Protein AF-0000000067511914 (afdb_homodimer)

pLDDT: mean 97.19, std 5.42, range [56.47, 99.0]

Organism: Thermus thermophilus (strain ATCC 27634 / DSM 579 / HB8) (NCBI:txid300852)

Sequence (180 aa):
METLRVSSKSRPNSVAGAIAALLRTKGEVEVQAIGPQAVNQAVKAIAIARGYIAPDNLDLVVKPAFVKLELENEERTALKFSIKAHPLETMETLRVSSKSRPNSVAGAIAALLRTKGEVEVQAIGPQAVNQAVKAIAIARGYIAPDNLDLVVKPAFVKLELENEERTALKFSIKAHPLET

Nearest PDB structures (foldseek):
  2ek0-assembly1_A  TM=9.855E-01  e=5.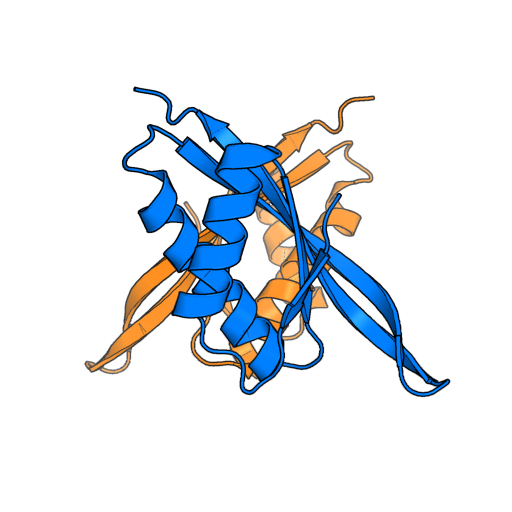898E-19  Thermus thermophilus
  2z7c-assembly1_A  TM=6.170E-01  e=4.354E-04  Pyrococcus horikoshii
  2bky-assembly1_A  TM=6.360E-01  e=6.037E-04  Saccharolobus solfataricus P2
  1y9x-assembly1_B  TM=6.287E-01  e=4.962E-04  Saccharolobus shibatae
  8xao-assembly1_B  TM=6.014E-01  e=6.879E-04  Sulfolobus acidocaldarius DSM 639

Secondary structure (DSSP, 8-state):
--EEEE-TT--HHHHHHHHHHHHHHHSEEEEEE-SHHHHHHHHHHHHHHHHHHGGGTEEEEEEEEEEEEEETTEEEEEEEEEEEEEE---/--EEEE-TT--HHHHHHHHHHHHHHHSEEEEEE-SHHHHHHHHHHHHHHHHHHGGGTEEEEEEEEEEEEEETTEEEEEEEEEEEEEE---

InterPro domains:
  IPR007347 Sporulation stage V, protein S [PF04232] (2-83)
  IPR007347 Sporulation stage V, protein S [PTHR35331] (2-85)
  IPR036882 Alba-like domain superfamily [G3DSA:3.30.110.20] (1-90)

Structure (mmCIF, N/CA/C/O backbone):
data_AF-0000000067511914-model_v1
#
loop_
_entity.id
_entity.type
_entity.pdbx_description
1 polymer 'Stage V sporulation protein S (SpoVS) related protein'
#
loop_
_atom_site.group_PDB
_atom_site.id
_atom_site.type_symbol
_atom_site.label_atom_id
_atom_site.label_alt_id
_atom_site.label_comp_id
_atom_site.label_asym_id
_atom_site.label_entity_id
_atom_site.label_seq_id
_atom_site.pdbx_PDB_ins_code
_atom_site.Cartn_x
_atom_site.Cartn_y
_atom_site.Cartn_z
_atom_site.occupancy
_atom_site.B_iso_or_equiv
_atom_site.auth_seq_id
_atom_site.auth_comp_id
_atom_site.auth_asym_id
_atom_site.auth_atom_id
_atom_site.pdbx_PDB_model_num
ATOM 1 N N . MET A 1 1 ? -8.406 17.078 -1.379 1 93.44 1 MET A N 1
ATOM 2 C CA . MET A 1 1 ? -7.602 16.094 -0.647 1 93.44 1 MET A CA 1
ATOM 3 C C . MET A 1 1 ? -6.137 16.516 -0.616 1 93.44 1 MET A C 1
ATOM 5 O O . MET A 1 1 ? -5.562 16.875 -1.648 1 93.44 1 MET A O 1
ATOM 9 N N . GLU A 1 2 ? -5.586 16.672 0.57 1 97.81 2 GLU A N 1
ATOM 10 C CA . GLU A 1 2 ? -4.18 17.031 0.716 1 97.81 2 GLU A CA 1
ATOM 11 C C . GLU A 1 2 ? -3.27 15.938 0.162 1 97.81 2 GLU A C 1
ATOM 13 O O . GLU A 1 2 ? -3.572 14.75 0.289 1 97.81 2 GLU A O 1
ATOM 18 N N . THR A 1 3 ? -2.193 16.391 -0.425 1 98.56 3 THR A N 1
ATOM 19 C CA . THR A 1 3 ? -1.255 15.445 -1.014 1 98.56 3 THR A CA 1
ATOM 20 C C . THR A 1 3 ? 0.124 15.578 -0.374 1 98.56 3 THR A C 1
ATOM 22 O O . THR A 1 3 ? 0.662 16.688 -0.275 1 98.56 3 THR A O 1
ATOM 25 N N . LEU A 1 4 ? 0.653 14.508 0.117 1 98.81 4 LEU A N 1
ATOM 26 C CA . LEU A 1 4 ? 2.02 14.43 0.622 1 98.81 4 LEU A CA 1
ATOM 27 C C . LEU A 1 4 ? 2.945 13.789 -0.406 1 98.81 4 LEU A C 1
ATOM 29 O O . LEU A 1 4 ? 2.615 12.75 -0.984 1 98.81 4 LEU A O 1
ATOM 33 N N . ARG A 1 5 ? 4.07 14.406 -0.624 1 98.25 5 ARG A N 1
ATOM 34 C CA . ARG A 1 5 ? 5.078 13.82 -1.504 1 98.25 5 ARG A CA 1
ATOM 35 C C . ARG A 1 5 ? 6.223 13.211 -0.7 1 98.25 5 ARG A C 1
ATOM 37 O O . ARG A 1 5 ? 6.77 13.859 0.197 1 98.25 5 ARG A O 1
ATOM 44 N N . VAL A 1 6 ? 6.523 12.039 -0.988 1 98.81 6 VAL A N 1
ATOM 45 C CA . VAL A 1 6 ? 7.527 11.281 -0.251 1 98.81 6 VAL A CA 1
ATOM 46 C C . VAL A 1 6 ? 8.734 11.008 -1.15 1 98.81 6 VAL A C 1
ATOM 48 O O . VAL A 1 6 ? 8.578 10.578 -2.295 1 98.81 6 VAL A O 1
ATOM 51 N N . SER A 1 7 ? 9.914 11.273 -0.65 1 98.31 7 SER A N 1
ATOM 52 C CA . SER A 1 7 ? 11.148 11.016 -1.387 1 98.31 7 SER A CA 1
ATOM 53 C C . SER A 1 7 ? 11.914 9.836 -0.795 1 98.31 7 SER A C 1
ATOM 55 O O . SER A 1 7 ? 11.508 9.281 0.229 1 98.31 7 SER A O 1
ATOM 57 N N . SER A 1 8 ? 13.031 9.508 -1.431 1 98.38 8 SER A N 1
ATOM 58 C CA . SER A 1 8 ? 13.891 8.422 -0.975 1 98.38 8 SER A CA 1
ATOM 59 C C . SER A 1 8 ? 14.531 8.75 0.367 1 98.38 8 SER A C 1
ATOM 61 O O . SER A 1 8 ? 14.953 7.855 1.1 1 98.38 8 SER A O 1
ATOM 63 N N . LYS A 1 9 ? 14.508 10.016 0.676 1 98.38 9 LYS A N 1
ATOM 64 C CA . LYS A 1 9 ? 15.18 10.469 1.891 1 98.38 9 LYS A CA 1
ATOM 65 C C . LYS A 1 9 ? 14.172 10.773 2.994 1 98.38 9 LYS A C 1
ATOM 67 O O . LYS A 1 9 ? 14.555 11.125 4.113 1 98.38 9 LYS A O 1
ATOM 72 N N . SER A 1 10 ? 12.898 10.711 2.686 1 98.81 10 SER A N 1
ATOM 73 C CA . SER A 1 10 ? 11.875 11.008 3.676 1 98.81 10 SER A CA 1
ATOM 74 C C . SER A 1 10 ? 11.938 10.039 4.855 1 98.81 10 SER A C 1
ATOM 76 O O . SER A 1 10 ? 12.172 8.844 4.668 1 98.81 10 SER A O 1
ATOM 78 N N . ARG A 1 11 ? 11.75 10.531 6.078 1 98.75 11 ARG A N 1
ATOM 79 C CA . ARG A 1 11 ? 11.688 9.695 7.273 1 98.75 11 ARG A CA 1
ATOM 80 C C . ARG A 1 11 ? 10.289 9.117 7.469 1 98.75 11 ARG A C 1
ATOM 82 O O . ARG A 1 11 ? 9.336 9.859 7.711 1 98.75 11 ARG A O 1
ATOM 89 N N . PRO A 1 12 ? 10.148 7.844 7.453 1 98.88 12 PRO A N 1
ATOM 90 C CA . PRO A 1 12 ? 8.82 7.23 7.535 1 98.88 12 PRO A CA 1
ATOM 91 C C . PRO A 1 12 ? 8.023 7.707 8.75 1 98.88 12 PRO A C 1
ATOM 93 O O . PRO A 1 12 ? 6.832 8 8.633 1 98.88 12 PRO A O 1
ATOM 96 N N . ASN A 1 13 ? 8.68 7.863 9.867 1 98.88 13 ASN A N 1
ATOM 97 C CA . ASN A 1 13 ? 7.969 8.273 11.078 1 98.88 13 ASN A CA 1
ATOM 98 C C . ASN A 1 13 ? 7.402 9.68 10.945 1 98.88 13 ASN A C 1
ATOM 100 O O . ASN A 1 13 ? 6.293 9.953 11.414 1 98.88 13 ASN A O 1
ATOM 104 N N . SER A 1 14 ? 8.156 10.531 10.352 1 98.88 14 SER A N 1
ATOM 105 C CA . SER A 1 14 ? 7.684 11.898 10.141 1 98.88 14 SER A CA 1
ATOM 106 C C . SER A 1 14 ? 6.504 11.938 9.18 1 98.88 14 SER A C 1
ATOM 108 O O . SER A 1 14 ? 5.496 12.594 9.445 1 98.88 14 SER A O 1
ATOM 110 N N . VAL A 1 15 ? 6.617 11.273 8.086 1 98.94 15 VAL A N 1
ATOM 111 C CA . VAL A 1 15 ? 5.535 11.195 7.109 1 98.94 15 VAL A CA 1
ATOM 112 C C . VAL A 1 15 ? 4.297 10.586 7.754 1 98.94 15 VAL A C 1
ATOM 114 O O . VAL A 1 15 ? 3.178 11.055 7.535 1 98.94 15 VAL A O 1
ATOM 117 N N . ALA A 1 16 ? 4.539 9.562 8.617 1 98.94 16 ALA A N 1
ATOM 118 C CA . ALA A 1 16 ? 3.445 8.898 9.328 1 98.94 16 ALA A CA 1
ATOM 119 C C . ALA A 1 16 ? 2.703 9.883 10.227 1 98.94 16 ALA A C 1
ATOM 121 O O . ALA A 1 16 ? 1.474 9.852 10.312 1 98.94 16 ALA A O 1
ATOM 122 N N . GLY A 1 17 ? 3.479 10.68 10.883 1 98.88 17 GLY A N 1
ATOM 123 C CA . GLY A 1 17 ? 2.867 11.711 11.703 1 98.88 17 GLY A CA 1
ATOM 124 C C . GLY A 1 17 ? 1.979 12.656 10.906 1 98.88 17 GLY A C 1
ATOM 125 O O . GLY A 1 17 ? 0.875 12.984 11.344 1 98.88 17 GLY A O 1
ATOM 126 N N . ALA A 1 18 ? 2.471 13.047 9.75 1 98.88 18 ALA A N 1
ATOM 127 C CA . ALA A 1 18 ? 1.709 13.93 8.875 1 98.88 18 ALA A CA 1
ATOM 128 C C . ALA A 1 18 ? 0.446 13.25 8.359 1 98.88 18 ALA A C 1
ATOM 130 O O . ALA A 1 18 ? -0.628 13.852 8.336 1 98.88 18 ALA A O 1
ATOM 131 N N . ILE A 1 19 ? 0.516 11.992 7.984 1 98.94 19 ILE A N 1
ATOM 132 C CA . ILE A 1 19 ? -0.632 11.219 7.527 1 98.94 19 ILE A CA 1
ATOM 133 C C . ILE A 1 19 ? -1.679 11.141 8.641 1 98.94 19 ILE A C 1
ATOM 135 O O . ILE A 1 19 ? -2.857 11.43 8.406 1 98.94 19 ILE A O 1
ATOM 139 N N . ALA A 1 20 ? -1.151 10.812 9.836 1 98.88 20 ALA A N 1
ATOM 140 C CA . ALA A 1 20 ? -2.053 10.664 10.977 1 98.88 20 ALA A CA 1
ATOM 141 C C . ALA A 1 20 ? -2.789 11.969 11.266 1 98.88 20 ALA A C 1
ATOM 143 O O . ALA A 1 20 ? -3.996 11.961 11.516 1 98.88 20 ALA A O 1
ATOM 144 N N . ALA A 1 21 ? -2.037 13.039 11.266 1 98.81 21 ALA A N 1
ATOM 145 C CA . ALA A 1 21 ? -2.633 14.344 11.531 1 98.81 21 ALA A CA 1
ATOM 146 C C . ALA A 1 21 ? -3.725 14.664 10.508 1 98.81 21 ALA A C 1
ATOM 148 O O . ALA A 1 21 ? -4.816 15.109 10.883 1 98.81 21 ALA A O 1
ATOM 149 N N . LEU A 1 22 ? -3.555 14.375 9.242 1 98.88 22 LEU A N 1
ATOM 150 C CA . LEU A 1 22 ? -4.5 14.664 8.172 1 98.88 22 LEU A CA 1
ATOM 151 C C . LEU A 1 22 ? -5.707 13.734 8.242 1 98.88 22 LEU A C 1
ATOM 153 O O . LEU A 1 22 ? -6.832 14.156 7.957 1 98.88 22 LEU A O 1
ATOM 157 N N . LEU A 1 23 ? -5.461 12.477 8.648 1 98.75 23 LEU A N 1
ATOM 158 C CA . LEU A 1 23 ? -6.574 11.555 8.789 1 98.75 23 LEU A CA 1
ATOM 159 C C . LEU A 1 23 ? -7.488 11.977 9.938 1 98.75 23 LEU A C 1
ATOM 161 O O . LEU A 1 23 ? -8.711 11.852 9.844 1 98.75 23 LEU A O 1
ATOM 165 N N . ARG A 1 24 ? -6.82 12.469 10.984 1 98.06 24 ARG A N 1
ATOM 166 C CA . ARG A 1 24 ? -7.602 12.906 12.133 1 98.06 24 ARG A CA 1
ATOM 167 C C . ARG A 1 24 ? -8.414 14.156 11.805 1 98.06 24 ARG A C 1
ATOM 169 O O . ARG A 1 24 ? -9.547 14.305 12.273 1 98.06 24 ARG A O 1
ATOM 176 N N . THR A 1 25 ? -7.898 15.016 10.992 1 98.12 25 THR A N 1
ATOM 177 C CA . THR A 1 25 ? -8.531 16.312 10.781 1 98.12 25 THR A CA 1
ATOM 178 C C . THR A 1 25 ? -9.406 16.297 9.531 1 98.12 25 THR A C 1
ATOM 180 O O . THR A 1 25 ? -10.477 16.906 9.5 1 98.12 25 THR A O 1
ATOM 183 N N . LYS A 1 26 ? -9.008 15.539 8.477 1 98.31 26 LYS A N 1
ATOM 184 C CA . LYS A 1 26 ? -9.695 15.602 7.184 1 98.31 26 LYS A CA 1
ATOM 185 C C . LYS A 1 26 ? -10.297 14.25 6.816 1 98.31 26 LYS A C 1
ATOM 187 O O . LYS A 1 26 ? -11.094 14.156 5.879 1 98.31 26 LYS A O 1
ATOM 192 N N . GLY A 1 27 ? -9.883 13.18 7.461 1 98.56 27 GLY A N 1
ATOM 193 C CA . GLY A 1 27 ? -10.422 11.844 7.219 1 98.56 27 GLY A CA 1
ATOM 194 C C . GLY A 1 27 ? -9.781 11.156 6.023 1 98.56 27 GLY A C 1
ATOM 195 O O . GLY A 1 27 ? -10.031 9.977 5.773 1 98.56 27 GLY A O 1
ATOM 196 N N . GLU A 1 28 ? -8.969 11.922 5.254 1 98.88 28 GLU A N 1
ATOM 197 C CA . GLU A 1 28 ? -8.352 11.344 4.062 1 98.88 28 GLU A CA 1
ATOM 198 C C . GLU A 1 28 ? -7.09 12.102 3.674 1 98.88 28 GLU A C 1
ATOM 200 O O . GLU A 1 28 ? -6.898 13.25 4.074 1 98.88 28 GLU A O 1
ATOM 205 N N . VAL A 1 29 ? -6.23 11.477 2.9 1 98.94 29 VAL A N 1
ATOM 206 C CA . VAL A 1 29 ? -5 12.078 2.402 1 98.94 29 VAL A CA 1
ATOM 207 C C . VAL A 1 29 ? -4.469 11.266 1.22 1 98.94 29 VAL A C 1
ATOM 209 O O . VAL A 1 29 ? -4.73 10.07 1.114 1 98.94 29 VAL A O 1
ATOM 212 N N . GLU A 1 30 ? -3.818 11.914 0.323 1 98.94 30 GLU A N 1
ATOM 213 C CA . GLU A 1 30 ? -3.092 11.234 -0.748 1 98.94 30 GLU A CA 1
ATOM 214 C C . GLU A 1 30 ? -1.583 11.328 -0.536 1 98.94 30 GLU A C 1
ATOM 216 O O . GLU A 1 30 ? -1.067 12.391 -0.176 1 98.94 30 GLU A O 1
ATOM 221 N N . VAL A 1 31 ? -0.895 10.227 -0.707 1 98.94 31 VAL A N 1
ATOM 222 C CA . VAL A 1 31 ? 0.563 10.18 -0.67 1 98.94 31 VAL A CA 1
ATOM 223 C C . VAL A 1 31 ? 1.104 9.828 -2.057 1 98.94 31 VAL A C 1
ATOM 225 O O . VAL A 1 31 ? 0.585 8.93 -2.725 1 98.94 31 VAL A O 1
ATOM 228 N N . GLN A 1 32 ? 2.119 10.562 -2.541 1 98.88 32 GLN A N 1
ATOM 229 C CA . GLN A 1 32 ? 2.736 10.297 -3.838 1 98.88 32 GLN A CA 1
ATOM 230 C C . GLN A 1 32 ? 4.227 10 -3.688 1 98.88 32 GLN A C 1
ATOM 232 O O . GLN A 1 32 ? 4.906 10.617 -2.867 1 98.88 32 GLN A O 1
ATOM 237 N N . ALA A 1 33 ? 4.723 9.078 -4.457 1 98.75 33 ALA A N 1
ATOM 238 C CA . ALA A 1 33 ? 6.125 8.672 -4.391 1 98.75 33 ALA A CA 1
ATOM 239 C C . ALA A 1 33 ? 6.633 8.234 -5.762 1 98.75 33 ALA A C 1
ATOM 241 O O . ALA A 1 33 ? 5.906 7.602 -6.527 1 98.75 33 ALA A O 1
ATOM 242 N N . ILE A 1 34 ? 7.871 8.539 -6.074 1 98.12 34 ILE A N 1
ATOM 243 C CA . ILE A 1 34 ? 8.5 8.156 -7.332 1 98.12 34 ILE A CA 1
ATOM 244 C C . ILE A 1 34 ? 9.742 7.305 -7.051 1 98.12 34 ILE A C 1
ATOM 246 O O . ILE A 1 34 ? 10.664 7.758 -6.375 1 98.12 34 ILE A O 1
ATOM 250 N N . GLY A 1 35 ? 9.727 6.133 -7.629 1 97.94 35 GLY A N 1
ATOM 251 C CA . GLY A 1 35 ? 10.867 5.246 -7.492 1 97.94 35 GLY A CA 1
ATOM 252 C C . GLY A 1 35 ? 10.758 4.312 -6.301 1 97.94 35 GLY A C 1
ATOM 253 O O . GLY A 1 35 ? 10.016 4.59 -5.355 1 97.94 35 GLY A O 1
ATOM 254 N N . PRO A 1 36 ? 11.547 3.25 -6.34 1 98.62 36 PRO A N 1
ATOM 255 C CA . PRO A 1 36 ? 11.398 2.162 -5.371 1 98.62 36 PRO A CA 1
ATOM 256 C C . PRO A 1 36 ? 11.641 2.615 -3.934 1 98.62 36 PRO A C 1
ATOM 258 O O . PRO A 1 36 ? 10.883 2.254 -3.031 1 98.62 36 PRO A O 1
ATOM 261 N N . GLN A 1 37 ? 12.727 3.426 -3.697 1 98.69 37 GLN A N 1
ATOM 262 C CA . GLN A 1 37 ? 13.055 3.834 -2.334 1 98.69 37 GLN A CA 1
ATOM 263 C C . GLN A 1 37 ? 11.961 4.73 -1.753 1 98.69 37 GLN A C 1
ATOM 265 O O . GLN A 1 37 ? 11.562 4.559 -0.601 1 98.69 37 GLN A O 1
ATOM 270 N N . ALA A 1 38 ? 11.461 5.605 -2.535 1 98.81 38 ALA A N 1
ATOM 271 C CA . ALA A 1 38 ? 10.398 6.508 -2.088 1 98.81 38 ALA A CA 1
ATOM 272 C C . ALA A 1 38 ? 9.109 5.746 -1.815 1 98.81 38 ALA A C 1
ATOM 274 O O . ALA A 1 38 ? 8.422 6.004 -0.821 1 98.81 38 ALA A O 1
ATOM 275 N N . VAL A 1 39 ? 8.789 4.832 -2.652 1 98.94 39 VAL A N 1
ATOM 276 C CA . VAL A 1 39 ? 7.594 4.012 -2.48 1 98.94 39 VAL A CA 1
ATOM 277 C C . VAL A 1 39 ? 7.711 3.195 -1.194 1 98.94 39 VAL A C 1
ATOM 279 O O . VAL A 1 39 ? 6.754 3.098 -0.425 1 98.94 39 VAL A O 1
ATOM 282 N N . ASN A 1 40 ? 8.898 2.67 -0.914 1 98.94 40 ASN A N 1
ATOM 283 C CA . ASN A 1 40 ? 9.148 1.934 0.321 1 98.94 40 ASN A CA 1
ATOM 284 C C . ASN A 1 40 ? 8.953 2.818 1.549 1 98.94 40 ASN A C 1
ATOM 286 O O . ASN A 1 40 ? 8.273 2.424 2.502 1 98.94 40 ASN A O 1
ATOM 290 N N . GLN A 1 41 ? 9.477 4.031 1.5 1 98.94 41 GLN A N 1
ATOM 291 C CA . GLN A 1 41 ? 9.32 4.961 2.615 1 98.94 41 GLN A CA 1
ATOM 292 C C . GLN A 1 41 ? 7.855 5.324 2.832 1 98.94 41 GLN A C 1
ATOM 294 O O . GLN A 1 41 ? 7.398 5.434 3.971 1 98.94 41 GLN A O 1
ATOM 299 N N . ALA A 1 42 ? 7.094 5.469 1.722 1 98.94 42 ALA A N 1
ATOM 300 C CA . ALA A 1 42 ? 5.672 5.793 1.796 1 98.94 42 ALA A CA 1
ATOM 301 C C . ALA A 1 42 ? 4.883 4.66 2.445 1 98.94 42 ALA A C 1
ATOM 303 O O . ALA A 1 42 ? 4.074 4.898 3.348 1 98.94 42 ALA A O 1
ATOM 304 N N . VAL A 1 43 ? 5.16 3.443 2.02 1 99 43 VAL A N 1
ATOM 305 C CA . VAL A 1 43 ? 4.434 2.287 2.537 1 99 43 VAL A CA 1
ATOM 306 C C . VAL A 1 43 ? 4.734 2.109 4.023 1 99 43 VAL A C 1
ATOM 308 O O . VAL A 1 43 ? 3.826 1.873 4.824 1 99 43 VAL A O 1
ATOM 311 N N . LYS A 1 44 ? 6.035 2.232 4.387 1 98.94 44 LYS A N 1
ATOM 312 C CA . LYS A 1 44 ? 6.383 2.162 5.805 1 98.94 44 LYS A CA 1
ATOM 313 C C . LYS A 1 44 ? 5.641 3.227 6.605 1 98.94 44 LYS A C 1
ATOM 315 O O . LYS A 1 44 ? 5.121 2.945 7.688 1 98.94 44 LYS A O 1
ATOM 320 N N . ALA A 1 45 ? 5.625 4.43 6.109 1 98.94 45 ALA A N 1
ATOM 321 C CA . ALA A 1 45 ? 4.949 5.531 6.793 1 98.94 45 ALA A CA 1
ATOM 322 C C . ALA A 1 45 ? 3.471 5.223 7 1 98.94 45 ALA A C 1
ATOM 324 O O . ALA A 1 45 ? 2.92 5.48 8.07 1 98.94 45 ALA A O 1
ATOM 325 N N . ILE A 1 46 ? 2.826 4.695 5.988 1 99 46 ILE A N 1
ATOM 326 C CA . ILE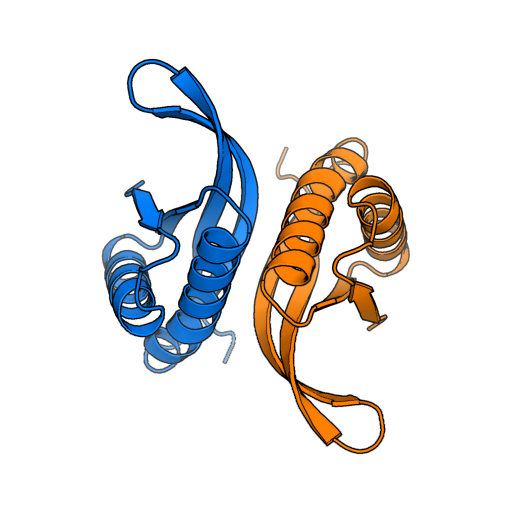 A 1 46 ? 1.406 4.363 6.062 1 99 46 ILE A CA 1
ATOM 327 C C . ILE A 1 46 ? 1.183 3.289 7.121 1 99 46 ILE A C 1
ATOM 329 O O . ILE A 1 46 ? 0.255 3.389 7.93 1 99 46 ILE A O 1
ATOM 333 N N . ALA A 1 47 ? 2.027 2.281 7.121 1 98.94 47 ALA A N 1
ATOM 334 C CA . ALA A 1 47 ? 1.938 1.222 8.125 1 98.94 47 ALA A CA 1
ATOM 335 C C . ALA A 1 47 ? 2.104 1.782 9.531 1 98.94 47 ALA A C 1
ATOM 337 O O . ALA A 1 47 ? 1.366 1.409 10.445 1 98.94 47 ALA A O 1
ATOM 338 N N . ILE A 1 48 ? 3.057 2.639 9.656 1 98.94 48 ILE A N 1
ATOM 339 C CA . ILE A 1 48 ? 3.324 3.252 10.953 1 98.94 48 ILE A CA 1
ATOM 340 C C . ILE A 1 48 ? 2.146 4.133 11.359 1 98.94 48 ILE A C 1
ATOM 342 O O . ILE A 1 48 ? 1.75 4.148 12.531 1 98.94 48 ILE A O 1
ATOM 346 N N . ALA A 1 49 ? 1.565 4.867 10.492 1 98.94 49 ALA A N 1
ATOM 347 C CA . ALA A 1 49 ? 0.454 5.777 10.758 1 98.94 49 ALA A CA 1
ATOM 348 C C . ALA A 1 49 ? -0.731 5.031 11.367 1 98.94 49 ALA A C 1
ATOM 350 O O . ALA A 1 49 ? -1.477 5.59 12.172 1 98.94 49 ALA A O 1
ATOM 351 N N . ARG A 1 50 ? -0.936 3.799 10.953 1 98.88 50 ARG A N 1
ATOM 352 C CA . ARG A 1 50 ? -2.01 2.996 11.531 1 98.88 50 ARG A CA 1
ATOM 353 C C . ARG A 1 50 ? -1.888 2.924 13.047 1 98.88 50 ARG A C 1
ATOM 355 O O . ARG A 1 50 ? -2.887 3.027 13.758 1 98.88 50 ARG A O 1
ATOM 362 N N . GLY A 1 51 ? -0.641 2.727 13.484 1 98.62 51 GLY A N 1
ATOM 363 C CA . GLY A 1 51 ? -0.406 2.711 14.914 1 98.62 51 GLY A CA 1
ATOM 364 C C . GLY A 1 51 ? -0.688 4.043 15.586 1 98.62 51 GLY A C 1
ATOM 365 O O . GLY A 1 51 ? -1.139 4.09 16.734 1 98.62 51 GLY A O 1
ATOM 366 N N . TYR A 1 52 ? -0.441 5.102 14.875 1 98.75 52 TYR A N 1
ATOM 367 C CA . TYR A 1 52 ? -0.608 6.441 15.43 1 98.75 52 TYR A CA 1
ATOM 368 C C . TYR A 1 52 ? -2.084 6.77 15.625 1 98.75 52 TYR A C 1
ATOM 370 O O . TYR A 1 52 ? -2.443 7.523 16.531 1 98.75 52 TYR A O 1
ATOM 378 N N . ILE A 1 53 ? -2.961 6.195 14.828 1 98.56 53 ILE A N 1
ATOM 379 C CA . ILE A 1 53 ? -4.355 6.621 14.883 1 98.56 53 ILE A CA 1
ATOM 380 C C . ILE A 1 53 ? -5.176 5.582 15.648 1 98.56 53 ILE A C 1
ATOM 382 O O . ILE A 1 53 ? -6.324 5.844 16.016 1 98.56 53 ILE A O 1
ATOM 386 N N . ALA A 1 54 ? -4.605 4.457 15.828 1 98.31 54 ALA A N 1
ATOM 387 C CA . ALA A 1 54 ? -5.285 3.367 16.516 1 98.31 54 ALA A CA 1
ATOM 388 C C . ALA A 1 54 ? -5.789 3.814 17.891 1 98.31 54 ALA A C 1
ATOM 390 O O . ALA A 1 54 ? -6.895 3.461 18.297 1 98.31 54 ALA A O 1
ATOM 391 N N . PRO A 1 55 ? -4.957 4.594 18.672 1 97.38 55 PRO A N 1
ATOM 392 C CA . PRO A 1 55 ? -5.449 5.047 19.969 1 97.38 55 PRO A CA 1
ATOM 393 C C . PRO A 1 55 ? -6.742 5.855 19.875 1 97.38 55 PRO A C 1
ATOM 395 O O . PRO A 1 55 ? -7.48 5.977 20.844 1 97.38 55 PRO A O 1
ATOM 398 N N . ASP A 1 56 ? -7.098 6.418 18.719 1 97.19 56 ASP A N 1
ATOM 399 C CA . ASP A 1 56 ? -8.312 7.184 18.469 1 97.19 56 ASP A CA 1
ATOM 400 C C . ASP A 1 56 ? -9.438 6.285 17.938 1 97.19 56 ASP A C 1
ATOM 402 O O . ASP A 1 56 ? -10.414 6.773 17.375 1 97.19 56 ASP A O 1
ATOM 406 N N . ASN A 1 57 ? -9.234 4.984 17.969 1 97.81 57 ASN A N 1
ATOM 407 C CA . ASN A 1 57 ? -10.172 3.988 17.469 1 97.81 57 ASN A CA 1
ATOM 408 C C . ASN A 1 57 ? -10.375 4.113 15.961 1 97.81 57 ASN A C 1
ATOM 410 O O . ASN A 1 57 ? -11.5 4.008 15.469 1 97.81 57 ASN A O 1
ATOM 414 N N . LEU A 1 58 ? -9.258 4.434 15.273 1 98.44 58 LEU A N 1
ATOM 415 C CA . LEU A 1 58 ? -9.281 4.555 13.82 1 98.44 58 LEU A CA 1
ATOM 416 C C . LEU A 1 58 ? -8.305 3.58 13.18 1 98.44 58 LEU A C 1
ATOM 418 O O . LEU A 1 58 ? -7.297 3.211 13.789 1 98.44 58 LEU A O 1
ATOM 422 N N . ASP A 1 59 ? -8.625 3.182 12.055 1 98.69 59 ASP A N 1
ATOM 423 C CA . ASP A 1 59 ? -7.719 2.527 11.109 1 98.69 59 ASP A CA 1
ATOM 424 C C . ASP A 1 59 ? -7.812 3.162 9.727 1 98.69 59 ASP A C 1
ATOM 426 O O . ASP A 1 59 ? -8.539 4.141 9.531 1 98.69 59 ASP A O 1
ATOM 430 N N . LEU A 1 60 ? -7.051 2.639 8.828 1 98.81 60 LEU A N 1
ATOM 431 C CA . LEU A 1 60 ? -7.078 3.244 7.504 1 98.81 60 LEU A CA 1
ATOM 432 C C . LEU A 1 60 ? -7.074 2.174 6.418 1 98.81 60 LEU A C 1
ATOM 434 O O . LEU A 1 60 ? -6.75 1.014 6.684 1 98.81 60 LEU A O 1
ATOM 438 N N . VAL A 1 61 ? -7.492 2.52 5.242 1 98.75 61 VAL A N 1
ATOM 439 C CA . VAL A 1 61 ? -7.383 1.705 4.039 1 98.75 61 VAL A CA 1
ATOM 440 C C . VAL A 1 61 ? -6.695 2.504 2.936 1 98.75 61 VAL A C 1
ATOM 442 O O . VAL A 1 61 ? -6.723 3.738 2.943 1 98.75 61 VAL A O 1
ATOM 445 N N . VAL A 1 62 ? -6.09 1.77 2.078 1 98.94 62 VAL A N 1
ATOM 446 C CA . VAL A 1 62 ? -5.266 2.402 1.054 1 98.94 62 VAL A CA 1
ATOM 447 C C . VAL A 1 62 ? -5.688 1.91 -0.329 1 98.94 62 VAL A C 1
ATOM 449 O O . VAL A 1 62 ? -5.957 0.721 -0.515 1 98.94 62 VAL A O 1
ATOM 452 N N . LYS A 1 63 ? -5.723 2.771 -1.288 1 98.88 63 LYS A N 1
ATOM 453 C CA . LYS A 1 63 ? -5.895 2.426 -2.695 1 98.88 63 LYS A CA 1
ATOM 454 C C . LYS A 1 63 ? -4.746 2.971 -3.541 1 98.88 63 LYS A C 1
ATOM 456 O O . LYS A 1 63 ? -4.668 4.176 -3.787 1 98.88 63 LYS A O 1
ATOM 461 N N . PRO A 1 64 ? -3.857 2.094 -3.959 1 98.94 64 PRO A N 1
ATOM 462 C CA . PRO A 1 64 ? -2.754 2.557 -4.805 1 98.94 64 PRO A CA 1
ATOM 463 C C . PRO A 1 64 ? -3.158 2.717 -6.266 1 98.94 64 PRO A C 1
ATOM 465 O O . PRO A 1 64 ? -4.082 2.047 -6.734 1 98.94 64 PRO A O 1
ATOM 468 N N . ALA A 1 65 ? -2.453 3.578 -7.008 1 98.88 65 ALA A N 1
ATOM 469 C CA . ALA A 1 65 ? -2.646 3.801 -8.438 1 98.88 65 ALA A CA 1
ATOM 470 C C . ALA A 1 65 ? -1.415 4.449 -9.062 1 98.88 65 ALA A C 1
ATOM 472 O O . ALA A 1 65 ? -0.576 5.012 -8.359 1 98.88 65 ALA A O 1
ATOM 473 N N . PHE A 1 66 ? -1.322 4.34 -10.312 1 98.81 66 PHE A N 1
ATOM 474 C CA . PHE A 1 66 ? -0.334 5.113 -11.055 1 98.81 66 PHE A CA 1
ATOM 475 C C . PHE A 1 66 ? -0.835 6.531 -11.312 1 98.81 66 PHE A C 1
ATOM 477 O O . PHE A 1 66 ? -2.033 6.742 -11.508 1 98.81 66 PHE A O 1
ATOM 484 N N . VAL A 1 67 ? 0.079 7.438 -11.258 1 98.44 67 VAL A N 1
ATOM 485 C CA . VAL A 1 67 ? -0.273 8.812 -11.609 1 98.44 67 VAL A CA 1
ATOM 486 C C . VAL A 1 67 ? 0.879 9.461 -12.375 1 98.44 67 VAL A C 1
ATOM 488 O O . VAL A 1 67 ? 2.047 9.156 -12.125 1 98.44 67 VAL A O 1
ATOM 491 N N . LYS A 1 68 ? 0.515 10.336 -13.312 1 97.31 68 LYS A N 1
ATOM 492 C CA . LYS A 1 68 ? 1.516 11.141 -14 1 97.31 68 LYS A CA 1
ATOM 493 C C . LYS A 1 68 ? 1.754 12.461 -13.266 1 97.31 68 LYS A C 1
ATOM 495 O O . LYS A 1 68 ? 0.804 13.172 -12.93 1 97.31 68 LYS A O 1
ATOM 500 N N . LEU A 1 69 ? 2.969 12.695 -13.008 1 95.56 69 LEU A N 1
ATOM 501 C CA . LEU A 1 69 ? 3.352 13.945 -12.359 1 95.56 69 LEU A CA 1
ATOM 502 C C . LEU A 1 69 ? 4.289 14.75 -13.25 1 95.56 69 LEU A C 1
ATOM 504 O O . LEU A 1 69 ? 5.055 14.18 -14.031 1 95.56 69 LEU A O 1
ATOM 508 N N . GLU A 1 70 ? 4.133 16.016 -13.172 1 92.31 70 GLU A N 1
ATOM 509 C CA . GLU A 1 70 ? 5.062 16.906 -13.852 1 92.31 70 GLU A CA 1
ATOM 510 C C . GLU A 1 70 ? 6.145 17.406 -12.906 1 92.31 70 GLU A C 1
ATOM 512 O O . GLU A 1 70 ? 5.855 18.156 -11.969 1 92.31 70 GLU A O 1
ATOM 517 N N . LEU A 1 71 ? 7.316 16.828 -13.148 1 86.31 71 LEU A N 1
ATOM 518 C CA . LEU A 1 71 ? 8.469 17.281 -12.383 1 86.31 71 LEU A CA 1
ATOM 519 C C . LEU A 1 71 ? 9.484 17.969 -13.289 1 86.31 71 LEU A C 1
ATOM 521 O O . LEU A 1 71 ? 10.008 17.359 -14.219 1 86.31 71 LEU A O 1
ATOM 525 N N . GLU A 1 72 ? 9.914 19.156 -12.977 1 88.31 72 GLU A N 1
ATOM 526 C CA . GLU A 1 72 ? 10.875 19.938 -13.742 1 88.31 72 GLU A CA 1
ATOM 527 C C . GLU A 1 72 ? 10.547 19.906 -15.234 1 88.31 72 GLU A C 1
ATOM 529 O O . GLU A 1 72 ? 11.414 19.609 -16.062 1 88.31 72 GLU A O 1
ATOM 534 N N . ASN A 1 73 ? 9.336 19.938 -15.586 1 90.19 73 ASN A N 1
ATOM 535 C CA . ASN A 1 73 ? 8.828 20.016 -16.953 1 90.19 73 ASN A CA 1
ATOM 536 C C . ASN A 1 73 ? 8.898 18.656 -17.656 1 90.19 73 ASN A C 1
ATOM 538 O O . ASN A 1 73 ? 9.047 18.594 -18.875 1 90.19 73 ASN A O 1
ATOM 542 N N . GLU A 1 74 ? 9.141 17.625 -16.906 1 94.19 74 GLU A N 1
ATOM 543 C CA . GLU A 1 74 ? 9.102 16.266 -17.438 1 94.19 74 GLU A CA 1
ATOM 544 C C . GLU A 1 74 ? 8 15.445 -16.781 1 94.19 74 GLU A C 1
ATOM 546 O O . GLU A 1 74 ? 7.801 15.516 -15.57 1 94.19 74 GLU A O 1
ATOM 551 N N . GLU A 1 75 ? 7.395 14.734 -17.656 1 95.81 75 GLU A N 1
ATOM 552 C CA . GLU A 1 75 ? 6.359 13.828 -17.156 1 95.81 75 GLU A CA 1
ATOM 553 C C . GLU A 1 75 ? 6.969 12.555 -16.578 1 95.81 75 GLU A C 1
ATOM 555 O O . GLU A 1 75 ? 7.801 11.914 -17.219 1 95.81 75 GLU A O 1
ATOM 560 N N . ARG A 1 76 ? 6.578 12.328 -15.32 1 95.75 76 ARG A N 1
ATOM 561 C CA . ARG A 1 76 ? 7.055 11.117 -14.656 1 95.75 76 ARG A CA 1
ATOM 562 C C . ARG A 1 76 ? 5.887 10.289 -14.117 1 95.75 76 ARG A C 1
ATOM 564 O O . ARG A 1 76 ? 4.898 10.852 -13.633 1 95.75 76 ARG A O 1
ATOM 571 N N . THR A 1 77 ? 6.023 9.062 -14.266 1 97.31 77 THR A N 1
ATOM 572 C CA . THR A 1 77 ? 5.051 8.156 -13.664 1 97.31 77 THR A CA 1
ATOM 573 C C . THR A 1 77 ? 5.355 7.938 -12.188 1 97.31 77 THR A C 1
ATOM 575 O O . THR A 1 77 ? 6.5 7.676 -11.812 1 97.31 77 THR A O 1
ATOM 578 N N . ALA A 1 78 ? 4.375 8.203 -11.375 1 98.31 78 ALA A N 1
ATOM 579 C CA . ALA A 1 78 ? 4.484 8.016 -9.93 1 98.31 78 ALA A CA 1
ATOM 580 C C . ALA A 1 78 ? 3.424 7.043 -9.422 1 98.31 78 ALA A C 1
ATOM 582 O O . ALA A 1 78 ? 2.527 6.645 -10.164 1 98.31 78 ALA A O 1
ATOM 583 N N . LEU A 1 79 ? 3.59 6.605 -8.227 1 98.81 79 LEU A N 1
ATOM 584 C CA . LEU A 1 79 ? 2.539 5.914 -7.484 1 98.81 79 LEU A CA 1
ATOM 585 C C . LEU A 1 79 ? 1.863 6.859 -6.496 1 98.81 79 LEU A C 1
ATOM 587 O O . LEU A 1 79 ? 2.531 7.668 -5.852 1 98.81 79 LEU A O 1
ATOM 591 N N . LYS A 1 80 ? 0.567 6.77 -6.457 1 98.88 80 LYS A N 1
ATOM 592 C CA . LYS A 1 80 ? -0.19 7.488 -5.438 1 98.88 80 LYS A CA 1
ATOM 593 C C . LYS A 1 80 ? -0.973 6.523 -4.551 1 98.88 80 LYS A C 1
ATOM 595 O O . LYS A 1 80 ? -1.377 5.449 -5 1 98.88 80 LYS A O 1
ATOM 600 N N . PHE A 1 81 ? -1.13 6.879 -3.293 1 98.94 81 PHE A N 1
ATOM 601 C CA . PHE A 1 81 ? -1.899 6.156 -2.287 1 98.94 81 PHE A CA 1
ATOM 602 C C . PHE A 1 81 ? -3.035 7.02 -1.75 1 98.94 81 PHE A C 1
ATOM 604 O O . PHE A 1 81 ? -2.795 8 -1.042 1 98.94 81 PHE A O 1
ATOM 611 N N . SER A 1 82 ? -4.223 6.699 -2.174 1 98.94 82 SER A N 1
ATOM 612 C CA . SER A 1 82 ? -5.383 7.305 -1.527 1 98.94 82 SER A CA 1
ATOM 613 C C . SER A 1 82 ? -5.691 6.629 -0.197 1 98.94 82 SER A C 1
ATOM 615 O O . SER A 1 82 ? -5.902 5.414 -0.147 1 98.94 82 SER A O 1
ATOM 617 N N . ILE A 1 83 ? -5.668 7.406 0.896 1 98.94 83 ILE A N 1
ATOM 618 C CA . ILE A 1 83 ? -5.789 6.844 2.236 1 98.94 83 ILE A CA 1
ATOM 619 C C . ILE A 1 83 ? -7.023 7.422 2.93 1 98.94 83 ILE A C 1
ATOM 621 O O . ILE A 1 83 ? -7.234 8.641 2.922 1 98.94 83 ILE A O 1
ATOM 625 N N . LYS A 1 84 ? -7.844 6.613 3.443 1 98.88 84 LYS A N 1
ATOM 626 C CA . LYS A 1 84 ? -9.031 7.035 4.172 1 98.88 84 LYS A CA 1
ATOM 627 C C . LYS A 1 84 ? -9.109 6.359 5.539 1 98.88 84 LYS A C 1
ATOM 629 O O . LYS A 1 84 ? -8.828 5.168 5.664 1 98.88 84 LYS A O 1
ATOM 634 N N . ALA A 1 85 ? -9.445 7.102 6.457 1 98.81 85 ALA A N 1
ATOM 635 C CA . ALA A 1 85 ? -9.648 6.57 7.805 1 98.81 85 ALA A CA 1
ATOM 636 C C . ALA A 1 85 ? -11.047 5.977 7.953 1 98.81 85 ALA A C 1
ATOM 638 O O . ALA A 1 85 ? -11.984 6.391 7.258 1 98.81 85 ALA A O 1
ATOM 639 N N . HIS A 1 86 ? -11.156 5.008 8.734 1 98.25 86 HIS A N 1
ATOM 640 C CA . HIS A 1 86 ? -12.438 4.441 9.133 1 98.25 86 HIS A CA 1
ATOM 641 C C . HIS A 1 86 ? -12.391 3.955 10.578 1 98.25 86 HIS A C 1
ATOM 643 O O . HIS A 1 86 ? -11.312 3.67 11.109 1 98.25 86 HIS A O 1
ATOM 649 N N . PRO A 1 87 ? -13.484 3.918 11.281 1 97.19 87 PRO A N 1
ATOM 650 C CA . PRO A 1 87 ? -13.508 3.439 12.672 1 97.19 87 PRO A CA 1
ATOM 651 C C . PRO A 1 87 ? -13.07 1.981 12.797 1 97.19 87 PRO A C 1
ATOM 653 O O . PRO A 1 87 ? -13.391 1.16 11.938 1 97.19 87 PRO A O 1
ATOM 656 N N . LEU A 1 88 ? -12.289 1.741 13.875 1 92.25 88 LEU A N 1
ATOM 657 C CA . LEU A 1 88 ? -11.922 0.366 14.195 1 92.25 88 LEU A CA 1
ATOM 658 C C . LEU A 1 88 ? -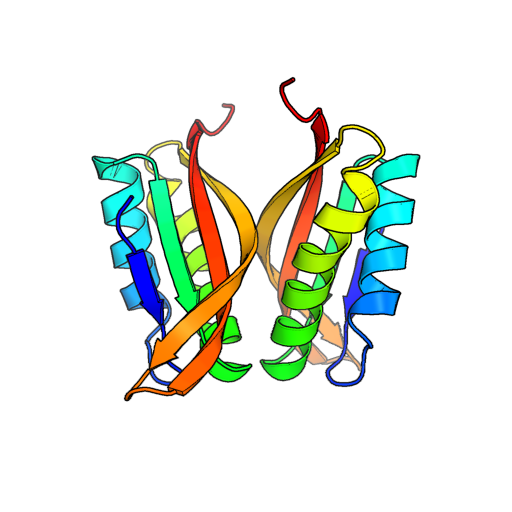13.117 -0.394 14.758 1 92.25 88 LEU A C 1
ATOM 660 O O . LEU A 1 88 ? -13.922 0.17 15.508 1 92.25 88 LEU A O 1
ATOM 664 N N . GLU A 1 89 ? -13.625 -1.408 14.07 1 74.62 89 GLU A N 1
ATOM 665 C CA . GLU A 1 89 ? -14.766 -2.129 14.633 1 74.62 89 GLU A CA 1
ATOM 666 C C . GLU A 1 89 ? -14.43 -2.701 16.016 1 74.62 89 GLU A C 1
ATOM 668 O O . GLU A 1 89 ? -13.383 -3.328 16.188 1 74.62 89 GLU A O 1
ATOM 673 N N . THR A 1 90 ? -14.891 -2.105 17.094 1 57.25 90 THR A N 1
ATOM 674 C CA . THR A 1 90 ? -14.773 -2.586 18.453 1 57.25 90 THR A CA 1
ATOM 675 C C . THR A 1 90 ? -15.461 -3.939 18.625 1 57.25 90 THR A C 1
ATOM 677 O O . THR A 1 90 ? -16.484 -4.203 17.969 1 57.25 90 THR A O 1
ATOM 680 N N . MET B 1 1 ? -5.949 -17.219 4.617 1 93 1 MET B N 1
ATOM 681 C CA . MET B 1 1 ? -5.652 -16.219 3.596 1 93 1 MET B CA 1
ATOM 682 C C . MET B 1 1 ? -4.379 -16.578 2.84 1 93 1 MET B C 1
ATOM 684 O O . MET B 1 1 ? -3.357 -16.891 3.449 1 93 1 MET B O 1
ATOM 688 N N . GLU B 1 2 ? -4.484 -16.719 1.523 1 97.75 2 GLU B N 1
ATOM 689 C CA . GLU B 1 2 ? -3.32 -17.016 0.695 1 97.75 2 GLU B CA 1
ATOM 690 C C . GLU B 1 2 ? -2.307 -15.875 0.738 1 97.75 2 GLU B C 1
ATOM 692 O O . GLU B 1 2 ? -2.684 -14.703 0.792 1 97.75 2 GLU B O 1
ATOM 697 N N . THR B 1 3 ? -1.056 -16.266 0.703 1 98.56 3 THR B N 1
ATOM 698 C CA . THR B 1 3 ? 0.008 -15.273 0.759 1 98.56 3 THR B CA 1
ATOM 699 C C . THR B 1 3 ? 0.889 -15.352 -0.484 1 98.56 3 THR B C 1
ATOM 701 O O . THR B 1 3 ? 1.349 -16.438 -0.859 1 98.56 3 THR B O 1
ATOM 704 N N . LEU B 1 4 ? 1.064 -14.258 -1.162 1 98.81 4 LEU B N 1
ATOM 705 C CA . LEU B 1 4 ? 1.995 -14.125 -2.277 1 98.81 4 LEU B CA 1
ATOM 706 C C . LEU B 1 4 ? 3.277 -13.422 -1.834 1 98.81 4 LEU B C 1
ATOM 708 O O . LEU B 1 4 ? 3.227 -12.398 -1.152 1 98.81 4 LEU B O 1
ATOM 712 N N . ARG B 1 5 ? 4.395 -13.977 -2.205 1 98.19 5 ARG B N 1
ATOM 713 C CA . ARG B 1 5 ? 5.672 -13.328 -1.931 1 98.19 5 ARG B CA 1
ATOM 714 C C . ARG B 1 5 ? 6.234 -12.672 -3.186 1 98.19 5 ARG B C 1
ATOM 716 O O . ARG B 1 5 ? 6.289 -13.297 -4.246 1 98.19 5 ARG B O 1
ATOM 723 N N . VAL B 1 6 ? 6.586 -11.492 -3.074 1 98.81 6 VAL B N 1
ATOM 724 C CA . VAL B 1 6 ? 7.059 -10.688 -4.203 1 98.81 6 VAL B CA 1
ATOM 725 C C . VAL B 1 6 ? 8.539 -10.352 -4.012 1 98.81 6 VAL B C 1
ATOM 727 O O . VAL B 1 6 ? 8.945 -9.914 -2.932 1 98.81 6 VAL B O 1
ATOM 730 N N . SER B 1 7 ? 9.32 -10.555 -5.023 1 98.31 7 SER B N 1
ATOM 731 C CA . SER B 1 7 ? 10.742 -10.234 -4.988 1 98.31 7 SER B CA 1
ATOM 732 C C . SER B 1 7 ? 11.062 -9.023 -5.867 1 98.31 7 SER B C 1
ATOM 734 O O . SER B 1 7 ? 10.18 -8.508 -6.551 1 98.31 7 SER B O 1
ATOM 736 N N . SER B 1 8 ? 12.328 -8.641 -5.859 1 98.38 8 SER B N 1
ATOM 737 C CA . SER B 1 8 ? 12.805 -7.523 -6.668 1 98.38 8 SER B CA 1
ATOM 738 C C . SER B 1 8 ? 12.711 -7.844 -8.156 1 98.38 8 SER B C 1
ATOM 740 O O . SER B 1 8 ? 12.68 -6.934 -8.992 1 98.38 8 SER B O 1
ATOM 742 N N . LYS B 1 9 ? 12.586 -9.102 -8.43 1 98.38 9 LYS B N 1
ATOM 743 C CA . LYS B 1 9 ? 12.594 -9.539 -9.828 1 98.38 9 LYS B CA 1
ATOM 744 C C . LYS B 1 9 ? 11.188 -9.906 -10.289 1 98.38 9 LYS B C 1
ATOM 746 O O . LYS B 1 9 ? 10.984 -10.25 -11.453 1 98.38 9 LYS B O 1
ATOM 751 N N . SER B 1 10 ? 10.242 -9.906 -9.391 1 98.81 10 SER B N 1
ATOM 752 C CA . SER B 1 10 ? 8.875 -10.266 -9.742 1 98.81 10 SER B CA 1
ATOM 753 C C . SER B 1 10 ? 8.305 -9.312 -10.789 1 98.81 10 SER B C 1
ATOM 755 O O . SER B 1 10 ? 8.539 -8.109 -10.734 1 98.81 10 SER B O 1
ATOM 757 N N . ARG B 1 11 ? 7.551 -9.82 -11.758 1 98.75 11 ARG B N 1
ATOM 758 C CA . ARG B 1 11 ? 6.867 -9.008 -12.758 1 98.75 11 ARG B CA 1
ATOM 759 C C . ARG B 1 11 ? 5.527 -8.508 -12.227 1 98.75 11 ARG B C 1
ATOM 761 O O . ARG B 1 11 ? 4.617 -9.297 -11.977 1 98.75 11 ARG B O 1
ATOM 768 N N . PRO B 1 12 ? 5.344 -7.246 -12.141 1 98.88 12 PRO B N 1
ATOM 769 C CA . PRO B 1 12 ? 4.121 -6.699 -11.547 1 98.88 12 PRO B CA 1
ATOM 770 C C . PRO B 1 12 ? 2.852 -7.223 -12.211 1 98.88 12 PRO B C 1
ATOM 772 O O . PRO B 1 12 ? 1.891 -7.574 -11.523 1 98.88 12 PRO B O 1
ATOM 775 N N . ASN B 1 13 ? 2.871 -7.363 -13.523 1 98.88 13 ASN B N 1
ATOM 776 C CA . ASN B 1 13 ? 1.675 -7.82 -14.227 1 98.88 13 ASN B CA 1
ATOM 777 C C . ASN B 1 13 ? 1.312 -9.25 -13.844 1 98.88 13 ASN B C 1
ATOM 779 O O . ASN B 1 13 ? 0.133 -9.578 -13.703 1 98.88 13 ASN B O 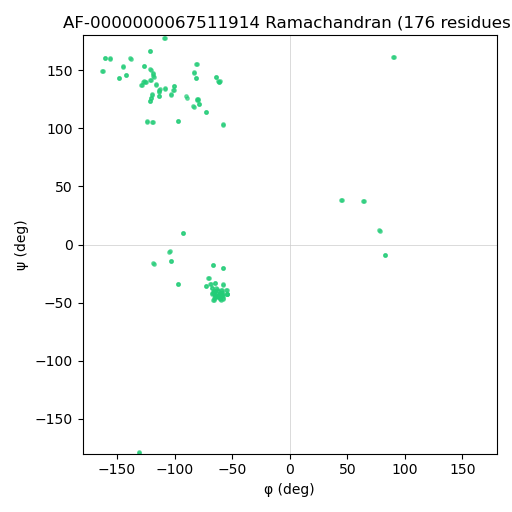1
ATOM 783 N N . SER B 1 14 ? 2.309 -10.062 -13.703 1 98.88 14 SER B N 1
ATOM 784 C CA . SER B 1 14 ? 2.066 -11.445 -13.305 1 98.88 14 SER B CA 1
ATOM 785 C C . SER B 1 14 ? 1.522 -11.523 -11.883 1 98.88 14 SER B C 1
ATOM 787 O O . SER B 1 14 ? 0.547 -12.227 -11.625 1 98.88 14 SER B O 1
ATOM 789 N N . VAL B 1 15 ? 2.129 -10.844 -10.992 1 98.94 15 VAL B N 1
ATOM 790 C CA . VAL B 1 15 ? 1.675 -10.805 -9.602 1 98.94 15 VAL B CA 1
ATOM 791 C C . VAL B 1 15 ? 0.248 -10.266 -9.539 1 98.94 15 VAL B C 1
ATOM 793 O O . VAL B 1 15 ? -0.59 -10.789 -8.805 1 98.94 15 VAL B O 1
ATOM 796 N N . ALA B 1 16 ? -0.023 -9.234 -10.398 1 98.94 16 ALA B N 1
ATOM 797 C CA . ALA B 1 16 ? -1.354 -8.633 -10.461 1 98.94 16 ALA B CA 1
ATOM 798 C C . ALA B 1 16 ? -2.396 -9.664 -10.883 1 98.94 16 ALA B C 1
ATOM 800 O O . ALA B 1 16 ? -3.506 -9.695 -10.344 1 98.94 16 ALA B O 1
ATOM 801 N N . GLY B 1 17 ? -2.01 -10.43 -11.852 1 98.88 17 GLY B N 1
ATOM 802 C CA . GLY B 1 17 ? -2.898 -11.5 -12.273 1 98.88 17 GLY B CA 1
ATOM 803 C C . GLY B 1 17 ? -3.23 -12.469 -11.156 1 98.88 17 GLY B C 1
ATOM 804 O O . GLY B 1 17 ? -4.387 -12.859 -10.984 1 98.88 17 GLY B O 1
ATOM 805 N N . ALA B 1 18 ? -2.209 -12.82 -10.398 1 98.88 18 ALA B N 1
ATOM 806 C CA . ALA B 1 18 ? -2.395 -13.734 -9.273 1 98.88 18 ALA B CA 1
ATOM 807 C C . ALA B 1 18 ? -3.27 -13.102 -8.195 1 98.88 18 ALA B C 1
ATOM 809 O O . ALA B 1 18 ? -4.16 -13.758 -7.645 1 98.88 18 ALA B O 1
ATOM 810 N N . ILE B 1 19 ? -3.074 -11.852 -7.879 1 98.94 19 ILE B N 1
ATOM 811 C CA . ILE B 1 19 ? -3.879 -11.125 -6.902 1 98.94 19 ILE B CA 1
ATOM 812 C C . ILE B 1 19 ? -5.34 -11.109 -7.348 1 98.94 19 ILE B C 1
ATOM 814 O O . ILE B 1 19 ? -6.234 -11.445 -6.57 1 98.94 19 ILE B O 1
ATOM 818 N N . ALA B 1 20 ? -5.504 -10.766 -8.641 1 98.88 20 ALA B N 1
ATOM 819 C CA . ALA B 1 20 ? -6.859 -10.672 -9.18 1 98.88 20 ALA B CA 1
ATOM 820 C C . ALA B 1 20 ? -7.582 -12.008 -9.094 1 98.88 20 ALA B C 1
ATOM 822 O O . ALA B 1 20 ? -8.75 -12.062 -8.711 1 98.88 20 ALA B O 1
ATOM 823 N N . ALA B 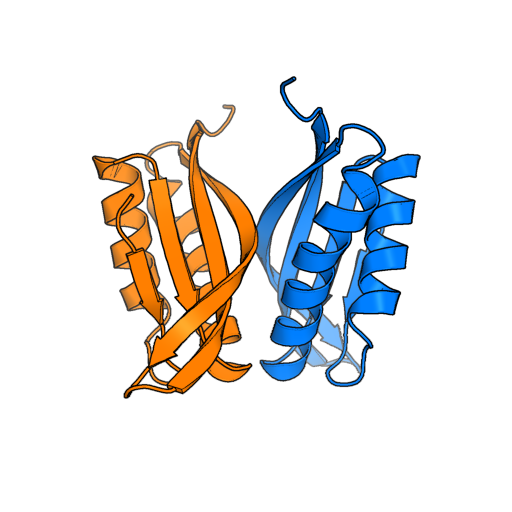1 21 ? -6.883 -13.047 -9.484 1 98.81 21 ALA B N 1
ATOM 824 C CA . ALA B 1 21 ? -7.469 -14.383 -9.43 1 98.81 21 ALA B CA 1
ATOM 825 C C . ALA B 1 21 ? -7.898 -14.742 -8.008 1 98.81 21 ALA B C 1
ATOM 827 O O . ALA B 1 21 ? -9.008 -15.234 -7.797 1 98.81 21 ALA B O 1
ATOM 828 N N . LEU B 1 22 ? -7.117 -14.43 -6.984 1 98.88 22 LEU B N 1
ATOM 829 C CA . LEU B 1 22 ? -7.395 -14.75 -5.59 1 98.88 22 LEU B CA 1
ATOM 830 C C . LEU B 1 22 ? -8.523 -13.883 -5.039 1 98.88 22 LEU B C 1
ATOM 832 O O . LEU B 1 22 ? -9.336 -14.352 -4.238 1 98.88 22 LEU B O 1
ATOM 836 N N . LEU B 1 23 ? -8.57 -12.625 -5.492 1 98.75 23 LEU B N 1
ATOM 837 C CA . LEU B 1 23 ? -9.648 -11.75 -5.051 1 98.75 23 LEU B CA 1
ATOM 838 C C . LEU B 1 23 ? -10.992 -12.227 -5.602 1 98.75 23 LEU B C 1
ATOM 840 O O . LEU B 1 23 ? -12.008 -12.164 -4.91 1 98.75 23 LEU B O 1
ATOM 844 N N . ARG B 1 24 ? -10.914 -12.719 -6.848 1 98.06 24 ARG B N 1
ATOM 845 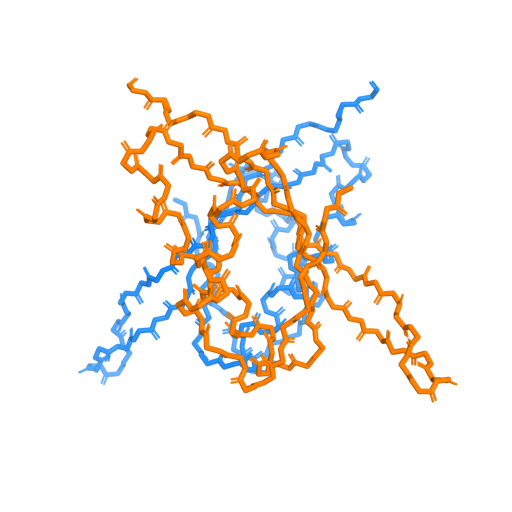C CA . ARG B 1 24 ? -12.141 -13.203 -7.469 1 98.06 24 ARG B CA 1
ATOM 846 C C . ARG B 1 24 ? -12.625 -14.484 -6.789 1 98.06 24 ARG B C 1
ATOM 848 O O . ARG B 1 24 ? -13.828 -14.688 -6.637 1 98.06 24 ARG B O 1
ATOM 855 N N . THR B 1 25 ? -11.719 -15.305 -6.344 1 98.12 25 THR B N 1
ATOM 856 C CA . THR B 1 25 ? -12.102 -16.625 -5.867 1 98.12 25 THR B CA 1
ATOM 857 C C . THR B 1 25 ? -12.242 -16.641 -4.348 1 98.12 25 THR B C 1
ATOM 859 O O . THR B 1 25 ? -13.117 -17.312 -3.803 1 98.12 25 THR B O 1
ATOM 862 N N . LYS B 1 26 ? -11.414 -15.859 -3.631 1 98.31 26 LYS B N 1
ATOM 863 C CA . LYS B 1 26 ? -11.367 -15.938 -2.174 1 98.31 26 LYS B CA 1
ATOM 864 C C . LYS B 1 26 ? -11.773 -14.609 -1.536 1 98.31 26 LYS B C 1
ATOM 866 O O . LYS B 1 26 ? -12 -14.539 -0.327 1 98.31 26 LYS B O 1
ATOM 871 N N . GLY B 1 27 ? -11.781 -13.523 -2.289 1 98.56 27 GLY B N 1
ATOM 872 C CA . GLY B 1 27 ? -12.18 -12.219 -1.792 1 98.56 27 GLY B CA 1
ATOM 873 C C . GLY B 1 27 ? -11.07 -11.484 -1.061 1 98.56 27 GLY B C 1
ATOM 874 O O . GLY B 1 27 ? -11.219 -10.32 -0.698 1 98.56 27 GLY B O 1
ATOM 875 N N . GLU B 1 28 ? -9.953 -12.203 -0.807 1 98.88 28 GLU B N 1
ATOM 876 C CA . GLU B 1 28 ? -8.852 -11.578 -0.071 1 98.88 28 GLU B CA 1
ATOM 877 C C . GLU B 1 28 ? -7.527 -12.266 -0.375 1 98.88 28 GLU B C 1
ATOM 879 O O . GLU B 1 28 ? -7.504 -13.414 -0.835 1 98.88 28 GLU B O 1
ATOM 884 N N . VAL B 1 29 ? -6.43 -11.594 -0.118 1 98.94 29 VAL B N 1
ATOM 885 C CA . VAL B 1 29 ? -5.086 -12.125 -0.301 1 98.94 29 VAL B CA 1
ATOM 886 C C . VAL B 1 29 ? -4.082 -11.281 0.478 1 98.94 29 VAL B C 1
ATOM 888 O O . VAL B 1 29 ? -4.309 -10.094 0.712 1 98.94 29 VAL B O 1
ATOM 891 N N . GLU B 1 30 ? -3.035 -11.883 0.923 1 98.94 30 GLU B N 1
ATOM 892 C CA . GLU B 1 30 ? -1.905 -11.164 1.505 1 98.94 30 GLU B CA 1
ATOM 893 C C . GLU B 1 30 ? -0.697 -11.188 0.573 1 98.94 30 GLU B C 1
ATOM 895 O O . GLU B 1 30 ? -0.375 -12.227 -0.009 1 98.94 30 GLU B O 1
ATOM 900 N N . VAL B 1 31 ? -0.078 -10.055 0.389 1 98.94 31 VAL B N 1
ATOM 901 C CA . VAL B 1 31 ? 1.165 -9.93 -0.365 1 98.94 31 VAL B CA 1
ATOM 902 C C . VAL B 1 31 ? 2.305 -9.547 0.576 1 98.94 31 VAL B C 1
ATOM 904 O O . VAL B 1 31 ? 2.145 -8.664 1.426 1 98.94 31 VAL B O 1
ATOM 907 N N . GLN B 1 32 ? 3.457 -10.203 0.484 1 98.88 32 GLN B N 1
ATOM 908 C CA . GLN B 1 32 ? 4.625 -9.898 1.307 1 98.88 32 GLN B CA 1
ATOM 909 C C . GLN B 1 32 ? 5.824 -9.523 0.442 1 98.88 32 GLN B C 1
ATOM 911 O O . GLN B 1 32 ? 6.043 -10.117 -0.617 1 98.88 32 GLN B O 1
ATOM 916 N N . ALA B 1 33 ? 6.582 -8.578 0.873 1 98.75 33 ALA B N 1
ATOM 917 C CA . ALA B 1 33 ? 7.742 -8.094 0.126 1 98.75 33 ALA B CA 1
ATOM 918 C C . ALA B 1 33 ? 8.844 -7.617 1.069 1 98.75 33 ALA B C 1
ATOM 920 O O . ALA B 1 33 ? 8.562 -7.016 2.107 1 98.75 33 ALA B O 1
ATOM 921 N N . ILE B 1 34 ? 10.086 -7.84 0.73 1 98.12 34 ILE B N 1
ATOM 922 C CA . ILE B 1 34 ? 11.242 -7.414 1.519 1 98.12 34 ILE B CA 1
ATOM 923 C C . ILE B 1 34 ? 12.133 -6.512 0.675 1 98.12 34 ILE B C 1
ATOM 925 O O . ILE B 1 34 ? 12.633 -6.922 -0.377 1 98.12 34 ILE B O 1
ATOM 929 N N . GLY B 1 35 ? 12.359 -5.336 1.196 1 97.94 35 GLY B N 1
ATOM 930 C CA . GLY B 1 35 ? 13.234 -4.395 0.522 1 97.94 35 GLY B CA 1
ATOM 931 C C . GLY B 1 35 ? 12.508 -3.49 -0.452 1 97.94 35 GLY B C 1
ATOM 932 O O . GLY B 1 35 ? 11.406 -3.814 -0.907 1 97.94 35 GLY B O 1
ATOM 933 N N . PRO B 1 36 ? 13.164 -2.391 -0.794 1 98.62 36 PRO B N 1
ATOM 934 C CA . PRO B 1 36 ? 12.5 -1.325 -1.55 1 98.62 36 PRO B CA 1
ATOM 935 C C . PRO B 1 36 ? 12.023 -1.788 -2.926 1 98.62 36 PRO B C 1
ATOM 937 O O . PRO B 1 36 ? 10.898 -1.477 -3.33 1 98.62 36 PRO B O 1
ATOM 940 N N . GLN B 1 37 ? 12.883 -2.541 -3.68 1 98.69 37 GLN B N 1
ATOM 941 C CA . GLN B 1 37 ? 12.516 -2.953 -5.031 1 98.69 37 GLN B CA 1
ATOM 942 C C . GLN B 1 37 ? 11.328 -3.91 -5.004 1 98.69 37 GLN B C 1
ATOM 944 O O . GLN B 1 37 ? 10.398 -3.777 -5.809 1 98.69 37 GLN B O 1
ATOM 949 N N . ALA B 1 38 ? 11.312 -4.801 -4.09 1 98.88 38 ALA B N 1
ATOM 950 C CA . ALA B 1 38 ? 10.219 -5.758 -3.963 1 98.88 38 ALA B CA 1
ATOM 951 C C . ALA B 1 38 ? 8.922 -5.059 -3.551 1 98.88 38 ALA B C 1
ATOM 953 O O . ALA B 1 38 ? 7.852 -5.363 -4.082 1 98.88 38 ALA B O 1
ATOM 954 N N . VAL B 1 39 ? 9.016 -4.16 -2.645 1 98.94 39 VAL B N 1
ATOM 955 C CA . VAL B 1 39 ? 7.855 -3.396 -2.193 1 98.94 39 VAL B CA 1
ATOM 956 C C . VAL B 1 39 ? 7.281 -2.592 -3.359 1 98.94 39 VAL B C 1
ATOM 958 O O . VAL B 1 39 ? 6.066 -2.553 -3.555 1 98.94 39 VAL B O 1
ATOM 961 N N . ASN B 1 40 ? 8.148 -2.02 -4.184 1 98.94 40 ASN B N 1
ATOM 962 C CA . ASN B 1 40 ? 7.719 -1.29 -5.375 1 98.94 40 ASN B CA 1
ATOM 963 C C . ASN B 1 40 ? 6.984 -2.199 -6.355 1 98.94 40 ASN B C 1
ATOM 965 O O . ASN B 1 40 ? 5.91 -1.851 -6.848 1 98.94 40 ASN B O 1
ATOM 969 N N . GLN B 1 41 ? 7.523 -3.373 -6.594 1 98.94 41 GLN B N 1
ATOM 970 C CA . GLN B 1 41 ? 6.883 -4.324 -7.496 1 98.94 41 GLN B CA 1
ATOM 971 C C . GLN B 1 41 ? 5.523 -4.758 -6.961 1 98.94 41 GLN B C 1
ATOM 973 O O . GLN B 1 41 ? 4.566 -4.902 -7.727 1 98.94 41 GLN B O 1
ATOM 978 N N . ALA B 1 42 ? 5.418 -4.934 -5.625 1 98.94 42 ALA B N 1
ATOM 979 C CA . ALA B 1 42 ? 4.164 -5.332 -4.992 1 98.94 42 ALA B CA 1
ATOM 980 C C . ALA B 1 42 ? 3.102 -4.246 -5.148 1 98.94 42 ALA B C 1
ATOM 982 O O . ALA B 1 42 ? 1.965 -4.531 -5.535 1 98.94 42 ALA B O 1
ATOM 983 N N . VAL B 1 43 ? 3.494 -3.004 -4.898 1 98.94 43 VAL B N 1
ATOM 984 C CA . VAL B 1 43 ? 2.553 -1.892 -4.973 1 98.94 43 VAL B CA 1
ATOM 985 C C . VAL B 1 43 ? 2.07 -1.718 -6.414 1 98.94 43 VAL B C 1
ATOM 987 O O . VAL B 1 43 ? 0.876 -1.533 -6.656 1 98.94 43 VAL B O 1
ATOM 990 N N . LYS B 1 44 ? 3.02 -1.788 -7.367 1 98.94 44 LYS B N 1
ATOM 991 C CA . LYS B 1 44 ? 2.619 -1.723 -8.773 1 98.94 44 LYS B CA 1
ATOM 992 C C . LYS B 1 44 ? 1.628 -2.832 -9.109 1 98.94 44 LYS B C 1
ATOM 994 O O . LYS B 1 44 ? 0.625 -2.588 -9.789 1 98.94 44 LYS B O 1
ATOM 999 N N . ALA B 1 45 ? 1.912 -4.023 -8.695 1 98.94 45 ALA B N 1
ATOM 1000 C CA . ALA B 1 45 ? 1.043 -5.164 -8.961 1 98.94 45 ALA B CA 1
ATOM 1001 C C . ALA B 1 45 ? -0.359 -4.934 -8.406 1 98.94 45 ALA B C 1
ATOM 1003 O O . ALA B 1 45 ? -1.354 -5.234 -9.07 1 98.94 45 ALA B O 1
ATOM 1004 N N . ILE B 1 46 ? -0.434 -4.422 -7.195 1 99 46 ILE B N 1
ATOM 1005 C CA . ILE B 1 46 ? -1.717 -4.16 -6.555 1 99 46 ILE B CA 1
ATOM 1006 C C . ILE B 1 46 ? -2.488 -3.109 -7.352 1 99 46 ILE B C 1
ATOM 1008 O O . ILE B 1 46 ? -3.688 -3.266 -7.598 1 99 46 ILE B O 1
ATOM 1012 N N . ALA B 1 47 ? -1.815 -2.062 -7.766 1 98.94 47 ALA B N 1
ATOM 1013 C CA . ALA B 1 47 ? -2.438 -1.021 -8.578 1 98.94 47 ALA B CA 1
ATOM 1014 C C . ALA B 1 47 ? -2.963 -1.594 -9.891 1 98.94 47 ALA B C 1
ATOM 1016 O O . ALA B 1 47 ? -4.074 -1.269 -10.32 1 98.94 47 ALA B O 1
ATOM 1017 N N . ILE B 1 48 ? -2.16 -2.41 -10.477 1 98.94 48 ILE B N 1
ATOM 1018 C CA . ILE B 1 48 ? -2.539 -3.025 -11.75 1 98.94 48 ILE B CA 1
ATOM 1019 C C . ILE B 1 48 ? -3.721 -3.967 -11.531 1 98.94 48 ILE B C 1
ATOM 1021 O O . ILE B 1 48 ? -4.641 -4.02 -12.352 1 98.94 48 ILE B O 1
ATOM 1025 N N . ALA B 1 49 ? -3.754 -4.711 -10.492 1 98.94 49 ALA B N 1
ATOM 1026 C CA . ALA B 1 49 ? -4.809 -5.672 -10.188 1 98.94 49 ALA B CA 1
ATOM 1027 C C . ALA B 1 49 ? -6.168 -4.988 -10.109 1 98.94 49 ALA B C 1
ATOM 1029 O O . ALA B 1 49 ? -7.191 -5.594 -10.445 1 98.94 49 ALA B O 1
ATOM 1030 N N . ARG B 1 50 ? -6.203 -3.771 -9.633 1 98.88 50 ARG B N 1
ATOM 1031 C CA . ARG B 1 50 ? -7.457 -3.025 -9.586 1 98.88 50 ARG B CA 1
ATOM 1032 C C . ARG B 1 50 ? -8.109 -2.963 -10.961 1 98.88 50 ARG B C 1
ATOM 1034 O O . ARG B 1 50 ? -9.32 -3.117 -11.094 1 98.88 50 ARG B O 1
ATOM 1041 N N . GLY B 1 51 ? 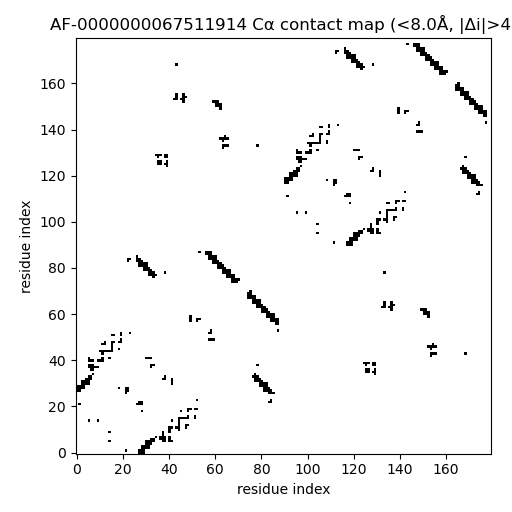-7.246 -2.717 -11.953 1 98.56 51 GLY B N 1
ATOM 1042 C CA . GLY B 1 51 ? -7.758 -2.703 -13.312 1 98.56 51 GLY B CA 1
ATOM 1043 C C . GLY B 1 51 ? -8.273 -4.055 -13.773 1 98.56 51 GLY B C 1
ATOM 1044 O O . GLY B 1 51 ? -9.227 -4.133 -14.547 1 98.56 51 GLY B O 1
ATOM 1045 N N . TYR B 1 52 ? -7.664 -5.09 -13.305 1 98.75 52 TYR B N 1
ATOM 1046 C CA . TYR B 1 52 ? -8.023 -6.441 -13.719 1 98.75 52 TYR B CA 1
ATOM 1047 C C . TYR B 1 52 ? -9.383 -6.84 -13.164 1 98.75 52 TYR B C 1
ATOM 1049 O O . TYR B 1 52 ? -10.109 -7.613 -13.781 1 98.75 52 TYR B O 1
ATOM 1057 N N . ILE B 1 53 ? -9.766 -6.301 -12.023 1 98.56 53 ILE B N 1
ATOM 1058 C CA . ILE B 1 53 ? -10.984 -6.789 -11.391 1 98.56 53 ILE B CA 1
ATOM 1059 C C . ILE B 1 53 ? -12.125 -5.797 -11.625 1 98.56 53 ILE B C 1
ATOM 1061 O O . ILE B 1 53 ? -13.289 -6.113 -11.383 1 98.56 53 ILE B O 1
ATOM 1065 N N . ALA B 1 54 ? -11.766 -4.652 -12.047 1 98.31 54 ALA B N 1
ATOM 1066 C CA . ALA B 1 54 ? -12.75 -3.6 -12.297 1 98.31 54 ALA B CA 1
ATOM 1067 C C . ALA B 1 54 ? -13.844 -4.082 -13.242 1 98.31 54 ALA B C 1
ATOM 1069 O O . ALA B 1 54 ? -15.023 -3.785 -13.039 1 98.31 54 ALA B O 1
ATOM 1070 N N . PRO B 1 55 ? -13.484 -4.828 -14.352 1 97.38 55 PRO B N 1
ATOM 1071 C CA . PRO B 1 55 ? -14.539 -5.316 -15.242 1 97.38 55 PRO B CA 1
ATOM 1072 C C . PRO B 1 55 ? -15.57 -6.184 -14.523 1 97.38 55 PRO B C 1
ATOM 1074 O O . PRO B 1 55 ? -16.688 -6.352 -15.008 1 97.38 55 PRO B O 1
ATOM 1077 N N . ASP B 1 56 ? -15.273 -6.754 -13.352 1 97.19 56 ASP B N 1
ATOM 1078 C CA . ASP B 1 56 ? -16.172 -7.578 -12.547 1 97.19 56 ASP B CA 1
ATOM 1079 C C . ASP B 1 56 ? -16.922 -6.73 -11.523 1 97.19 56 ASP B C 1
ATOM 1081 O O . ASP B 1 56 ? -17.469 -7.258 -10.555 1 97.19 56 ASP B O 1
ATOM 1085 N N . ASN B 1 57 ? -16.828 -5.426 -11.633 1 97.81 57 ASN B N 1
ATOM 1086 C CA . ASN B 1 57 ? -17.438 -4.473 -10.719 1 97.81 57 ASN B CA 1
ATOM 1087 C C . ASN B 1 57 ? -16.859 -4.59 -9.312 1 97.81 57 ASN B C 1
ATOM 1089 O O . ASN B 1 57 ? -17.594 -4.535 -8.32 1 97.81 57 ASN B O 1
ATOM 1093 N N . LEU B 1 58 ? -15.547 -4.844 -9.266 1 98.44 58 LEU B N 1
ATOM 1094 C CA . LEU B 1 58 ? -14.844 -4.953 -7.996 1 98.44 58 LEU B CA 1
ATOM 1095 C C . LEU B 1 58 ? -13.719 -3.924 -7.91 1 98.44 58 LEU B C 1
ATOM 1097 O O . LEU B 1 58 ? -13.172 -3.506 -8.938 1 98.44 58 LEU B O 1
ATOM 1101 N N . ASP B 1 59 ? -13.445 -3.533 -6.762 1 98.69 59 ASP B N 1
ATOM 1102 C CA . ASP B 1 59 ? -12.227 -2.828 -6.383 1 98.69 59 ASP B CA 1
ATOM 1103 C C . ASP B 1 59 ? -11.586 -3.453 -5.145 1 98.69 59 ASP B C 1
ATOM 1105 O O . ASP B 1 59 ? -12.078 -4.465 -4.637 1 98.69 59 ASP B O 1
ATOM 1109 N N . LEU B 1 60 ? -10.516 -2.869 -4.73 1 98.81 60 LEU B N 1
ATOM 1110 C CA . LEU B 1 60 ? -9.852 -3.459 -3.572 1 98.81 60 LEU B CA 1
ATOM 1111 C C . LEU B 1 60 ? -9.367 -2.375 -2.617 1 98.81 60 LEU B C 1
ATOM 1113 O O . LEU B 1 60 ? -9.273 -1.204 -2.992 1 98.81 60 LEU B O 1
ATOM 1117 N N . VAL B 1 61 ? -9.125 -2.736 -1.394 1 98.75 61 VAL B N 1
ATOM 1118 C CA . VAL B 1 61 ? -8.469 -1.905 -0.391 1 98.75 61 VAL B CA 1
ATOM 1119 C C . VAL B 1 61 ? -7.285 -2.66 0.215 1 98.75 61 VAL B C 1
ATOM 1121 O O . VAL B 1 61 ? -7.262 -3.893 0.211 1 98.75 61 VAL B O 1
ATOM 1124 N N . VAL B 1 62 ? -6.371 -1.885 0.663 1 98.94 62 VAL B N 1
ATOM 1125 C CA . VAL B 1 62 ? -5.121 -2.467 1.137 1 98.94 62 VAL B CA 1
ATOM 1126 C C . VAL B 1 62 ? -4.828 -1.979 2.553 1 98.94 62 VAL B C 1
ATOM 1128 O O . VAL B 1 62 ? -5.031 -0.803 2.867 1 98.94 62 VAL B O 1
ATOM 1131 N N . LYS B 1 63 ? -4.34 -2.834 3.385 1 98.88 63 LYS B N 1
ATOM 1132 C CA . LYS B 1 63 ? -3.812 -2.48 4.699 1 98.88 63 LYS B CA 1
ATOM 1133 C C . LYS B 1 63 ? -2.371 -2.955 4.855 1 98.88 63 LYS B C 1
ATOM 1135 O O . LYS B 1 63 ? -2.119 -4.152 5.008 1 98.88 63 LYS B O 1
ATOM 1140 N N . PRO B 1 64 ? -1.437 -2.033 4.805 1 98.94 64 PRO B N 1
ATOM 1141 C CA . PRO B 1 64 ? -0.038 -2.43 4.984 1 98.94 64 PRO B CA 1
ATOM 1142 C C . PRO B 1 64 ? 0.346 -2.592 6.453 1 98.94 64 PRO B C 1
ATOM 1144 O O . PRO B 1 64 ? -0.252 -1.954 7.324 1 98.94 64 PRO B O 1
ATOM 1147 N N . ALA B 1 65 ? 1.368 -3.396 6.734 1 98.88 65 ALA B N 1
ATOM 1148 C CA . ALA B 1 65 ? 1.921 -3.611 8.07 1 98.88 65 ALA B CA 1
ATOM 1149 C C . ALA B 1 65 ? 3.33 -4.191 7.992 1 98.88 65 ALA B C 1
ATOM 1151 O O . ALA B 1 65 ? 3.732 -4.727 6.957 1 98.88 65 ALA B O 1
ATOM 1152 N N . PHE B 1 66 ? 4.02 -4.062 9.023 1 98.81 66 PHE B N 1
ATOM 1153 C CA . PHE B 1 66 ? 5.285 -4.773 9.172 1 98.81 66 PHE B CA 1
ATOM 1154 C C . PHE B 1 66 ? 5.047 -6.207 9.633 1 98.81 66 PHE B C 1
ATOM 1156 O O . PHE B 1 66 ? 4.121 -6.473 10.398 1 98.81 66 PHE B O 1
ATOM 1163 N N . VAL B 1 67 ? 5.859 -7.074 9.125 1 98.44 67 VAL B N 1
ATOM 1164 C CA . VAL B 1 67 ? 5.797 -8.453 9.586 1 98.44 67 VAL B CA 1
ATOM 1165 C C . VAL B 1 67 ? 7.203 -9.039 9.664 1 98.44 67 VAL B C 1
ATOM 1167 O O . VAL B 1 67 ? 8.078 -8.672 8.875 1 98.44 67 VAL B O 1
ATOM 1170 N N . LYS B 1 68 ? 7.398 -9.914 10.656 1 97.25 68 LYS B N 1
ATOM 1171 C CA . LYS B 1 68 ? 8.641 -10.672 10.742 1 97.25 68 LYS B CA 1
ATOM 1172 C C . LYS B 1 68 ? 8.547 -11.984 9.969 1 97.25 68 LYS B C 1
ATOM 1174 O O . LYS B 1 68 ? 7.586 -12.742 10.148 1 97.25 68 LYS B O 1
ATOM 1179 N N . LEU B 1 69 ? 9.469 -12.156 9.125 1 95.62 69 LEU B N 1
ATOM 1180 C CA . LEU B 1 69 ? 9.539 -13.391 8.359 1 95.62 69 LEU B CA 1
ATOM 1181 C C . LEU B 1 69 ? 10.836 -14.148 8.656 1 95.62 69 LEU B C 1
ATOM 1183 O O . LEU B 1 69 ? 11.859 -13.531 8.961 1 95.62 69 LEU B O 1
ATOM 1187 N N . GLU B 1 70 ? 10.719 -15.414 8.656 1 92.38 70 GLU B N 1
ATOM 1188 C CA . GLU B 1 70 ? 11.906 -16.25 8.773 1 92.38 70 GLU B CA 1
ATOM 1189 C C . GLU B 1 70 ? 12.391 -16.719 7.402 1 92.38 70 GLU B C 1
ATOM 1191 O O . GLU B 1 70 ? 11.703 -17.5 6.734 1 92.38 70 GLU B O 1
ATOM 1196 N N . LEU B 1 71 ? 13.5 -16.078 7.031 1 86.44 71 LEU B N 1
ATOM 1197 C CA . LEU B 1 71 ? 14.133 -16.5 5.785 1 86.44 71 LEU B CA 1
ATOM 1198 C C . LEU B 1 71 ? 15.5 -17.125 6.051 1 86.44 71 LEU B C 1
ATOM 1200 O O . LEU B 1 71 ? 16.391 -16.469 6.598 1 86.44 71 LEU B O 1
ATOM 1204 N N . GLU B 1 72 ? 15.766 -18.297 5.555 1 88.12 72 GLU B N 1
ATOM 1205 C CA . GLU B 1 72 ? 17.016 -19.031 5.73 1 88.12 72 GLU B CA 1
ATOM 1206 C C . GLU B 1 72 ? 17.484 -18.984 7.184 1 88.12 72 GLU B C 1
ATOM 1208 O O . GLU B 1 72 ? 18.641 -18.641 7.461 1 88.12 72 GLU B O 1
ATOM 1213 N N . ASN B 1 73 ? 16.594 -19.062 8.094 1 90.12 73 ASN B N 1
ATOM 1214 C CA . ASN B 1 73 ? 16.859 -19.141 9.531 1 90.12 73 ASN B CA 1
ATOM 1215 C C . ASN B 1 73 ? 17.203 -17.766 10.109 1 90.12 73 ASN B C 1
ATOM 1217 O O . ASN B 1 73 ? 17.938 -17.688 11.102 1 90.12 73 ASN B O 1
ATOM 1221 N N . GLU B 1 74 ? 16.984 -16.734 9.352 1 94.12 74 GLU B N 1
ATOM 1222 C CA . GLU B 1 74 ? 17.172 -15.375 9.836 1 94.12 74 GLU B CA 1
ATOM 1223 C C . GLU B 1 74 ? 15.844 -14.617 9.836 1 94.12 74 GLU B C 1
ATOM 1225 O O . GLU B 1 74 ? 15.07 -14.711 8.891 1 94.12 74 GLU B O 1
ATOM 1230 N N . GLU B 1 75 ? 15.719 -13.93 10.906 1 95.88 75 GLU B N 1
ATOM 1231 C CA . GLU B 1 75 ? 14.539 -13.086 11.008 1 95.88 75 GLU B CA 1
ATOM 1232 C C . GLU B 1 75 ? 14.719 -11.789 10.227 1 95.88 75 GLU B C 1
ATOM 1234 O O . GLU B 1 75 ? 15.727 -11.102 10.375 1 95.88 75 GLU B O 1
ATOM 1239 N N . ARG B 1 76 ? 13.734 -11.602 9.32 1 95.81 76 ARG B N 1
ATOM 1240 C CA . ARG B 1 76 ? 13.766 -10.375 8.523 1 95.81 76 ARG B CA 1
ATOM 1241 C C . ARG B 1 76 ? 12.445 -9.609 8.648 1 95.81 76 ARG B C 1
ATOM 1243 O O . ARG B 1 76 ? 11.375 -10.219 8.719 1 95.81 76 ARG B O 1
ATOM 1250 N N . THR B 1 77 ? 12.586 -8.367 8.734 1 97.31 77 THR B N 1
ATOM 1251 C CA . THR B 1 77 ? 11.398 -7.52 8.711 1 97.31 77 THR B CA 1
ATOM 1252 C C . THR B 1 77 ? 10.914 -7.305 7.281 1 97.31 77 THR B C 1
ATOM 1254 O O . THR B 1 77 ? 11.711 -7 6.391 1 97.31 77 THR B O 1
ATOM 1257 N N . ALA B 1 78 ? 9.664 -7.625 7.062 1 98.31 78 ALA B N 1
ATOM 1258 C CA . ALA B 1 78 ? 9.031 -7.457 5.758 1 98.31 78 ALA B CA 1
ATOM 1259 C C . ALA B 1 78 ? 7.812 -6.543 5.855 1 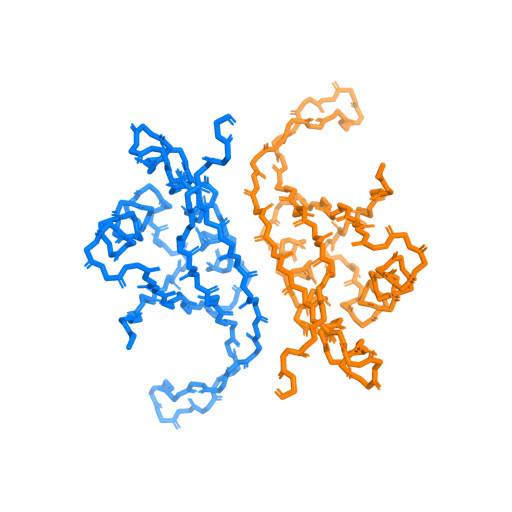98.31 78 ALA B C 1
ATOM 1261 O O . ALA B 1 78 ? 7.387 -6.184 6.953 1 98.31 78 ALA B O 1
ATOM 1262 N N . LEU B 1 79 ? 7.348 -6.113 4.742 1 98.81 79 LEU B N 1
ATOM 1263 C CA . LEU B 1 79 ? 6.035 -5.484 4.633 1 98.81 79 LEU B CA 1
ATOM 1264 C C . LEU B 1 79 ? 5.004 -6.473 4.098 1 98.81 79 LEU B C 1
ATOM 1266 O O . LEU B 1 79 ? 5.301 -7.254 3.189 1 98.81 79 LEU B O 1
ATOM 1270 N N . LYS B 1 80 ? 3.863 -6.457 4.703 1 98.88 80 LYS B N 1
ATOM 1271 C CA . LYS B 1 80 ? 2.734 -7.227 4.184 1 98.88 80 LYS B CA 1
ATOM 1272 C C . LYS B 1 80 ? 1.571 -6.309 3.812 1 98.88 80 LYS B C 1
ATOM 1274 O O . LYS B 1 80 ? 1.387 -5.254 4.422 1 98.88 80 LYS B O 1
ATOM 1279 N N . PHE B 1 81 ? 0.835 -6.684 2.785 1 98.94 81 PHE B N 1
ATOM 1280 C CA . PHE B 1 81 ? -0.366 -6.016 2.303 1 98.94 81 PHE B CA 1
ATOM 1281 C C . PHE B 1 81 ? -1.574 -6.938 2.391 1 98.94 81 PHE B C 1
ATOM 1283 O O . PHE B 1 81 ? -1.67 -7.914 1.644 1 98.94 81 PHE B O 1
ATOM 1290 N N . SER B 1 82 ? -2.404 -6.676 3.352 1 98.94 82 SER B N 1
ATOM 1291 C CA . SER B 1 82 ? -3.701 -7.348 3.359 1 98.94 82 SER B CA 1
ATOM 1292 C C . SER B 1 82 ? -4.664 -6.699 2.369 1 98.94 82 SER B C 1
ATOM 1294 O O . SER B 1 82 ? -4.934 -5.5 2.451 1 98.94 82 SER B O 1
ATOM 1296 N N . ILE B 1 83 ? -5.145 -7.48 1.408 1 98.94 83 ILE B N 1
ATOM 1297 C CA . ILE B 1 83 ? -5.945 -6.938 0.314 1 98.94 83 ILE B CA 1
ATOM 1298 C C . ILE B 1 83 ? -7.328 -7.586 0.316 1 98.94 83 ILE B C 1
ATOM 1300 O O . ILE B 1 83 ? -7.449 -8.812 0.41 1 98.94 83 ILE B O 1
ATOM 1304 N N . LYS B 1 84 ? -8.336 -6.824 0.276 1 98.88 84 LYS B N 1
ATOM 1305 C CA . LYS B 1 84 ? -9.711 -7.312 0.228 1 98.88 84 LYS B CA 1
ATOM 1306 C C . LYS B 1 84 ? -10.492 -6.656 -0.909 1 98.88 84 LYS B C 1
ATOM 1308 O O . LYS B 1 84 ? -10.367 -5.453 -1.14 1 98.88 84 LYS B O 1
ATOM 1313 N N . ALA B 1 85 ? -11.203 -7.43 -1.548 1 98.75 85 ALA B N 1
ATOM 1314 C CA . ALA B 1 85 ? -12.07 -6.926 -2.609 1 98.75 85 ALA B CA 1
ATOM 1315 C C . ALA B 1 85 ? -13.383 -6.398 -2.039 1 98.75 85 ALA B C 1
ATOM 1317 O O . ALA B 1 85 ? -13.836 -6.844 -0.979 1 98.75 85 ALA B O 1
ATOM 1318 N N . HIS B 1 86 ? -13.898 -5.441 -2.645 1 98.19 86 HIS B N 1
ATOM 1319 C CA . HIS B 1 86 ? -15.242 -4.941 -2.352 1 98.19 86 HIS B CA 1
ATOM 1320 C C . HIS B 1 86 ? -15.938 -4.469 -3.621 1 98.19 86 HIS B C 1
ATOM 1322 O O . HIS B 1 86 ? -15.281 -4.137 -4.613 1 98.19 86 HIS B O 1
ATOM 1328 N N . PRO B 1 87 ? -17.25 -4.484 -3.688 1 97.12 87 PRO B N 1
ATOM 1329 C CA . PRO B 1 87 ? -17.969 -4.027 -4.871 1 97.12 87 PRO B CA 1
ATOM 1330 C C . PRO B 1 87 ? -17.734 -2.549 -5.176 1 97.12 87 PRO B C 1
ATOM 1332 O O . PRO B 1 87 ? -17.625 -1.735 -4.254 1 97.12 87 PRO B O 1
ATOM 1335 N N . LEU B 1 88 ? -17.609 -2.283 -6.5 1 92.06 88 LEU B N 1
ATOM 1336 C CA . LEU B 1 88 ? -17.516 -0.894 -6.934 1 92.06 88 LEU B CA 1
ATOM 1337 C C . LEU B 1 88 ? -18.875 -0.206 -6.816 1 92.06 88 LEU B C 1
ATOM 1339 O O . LEU B 1 88 ? -19.922 -0.819 -7.078 1 92.06 88 LEU B O 1
ATOM 1343 N N . GLU B 1 89 ? -19.031 0.78 -5.945 1 74.31 89 GLU B N 1
ATOM 1344 C CA . GLU B 1 89 ? -20.328 1.434 -5.848 1 74.31 89 GLU B CA 1
ATOM 1345 C C . GLU B 1 89 ? -20.75 2.023 -7.188 1 74.31 89 GLU B C 1
ATOM 1347 O O . GLU B 1 89 ? -19.969 2.713 -7.844 1 74.31 89 GLU B O 1
ATOM 1352 N N . THR B 1 90 ? -21.641 1.396 -7.918 1 56.47 90 THR B N 1
ATOM 1353 C CA . THR B 1 90 ? -22.25 1.882 -9.148 1 56.47 90 THR B CA 1
ATOM 1354 C C . THR B 1 90 ? -22.984 3.201 -8.906 1 56.47 90 THR B C 1
ATOM 1356 O O . THR B 1 90 ? -23.531 3.422 -7.828 1 56.47 90 THR B O 1
#

Radius of gyration: 15.61 Å; Cα contacts (8 Å, |Δi|>4): 395; chains: 2; bounding box: 39×39×37 Å

Solvent-accessible surface area (backbone atoms only — not comparable to full-atom values): 9067 Å² total; per-residue (Å²): 124,57,74,44,80,36,41,69,78,49,53,31,68,60,53,11,51,52,51,33,53,35,32,72,74,67,38,33,38,33,39,35,21,56,57,35,51,4,36,34,29,46,51,51,7,54,27,50,18,38,64,67,31,37,86,74,47,28,35,59,38,32,40,56,36,78,41,81,40,78,53,95,89,36,83,39,77,27,41,33,33,43,35,36,51,44,73,50,87,126,125,57,74,45,81,37,41,68,80,49,54,30,69,59,52,10,51,52,50,33,53,35,32,73,74,66,38,34,37,32,40,34,21,55,58,34,52,3,38,33,29,48,50,52,7,54,29,52,18,38,64,67,31,36,87,75,47,29,35,61,39,31,41,56,35,78,40,80,40,79,52,96,90,34,83,40,76,27,42,33,33,45,34,37,52,43,72,50,85,124

Foldseek 3Di:
DAEAEFELPDALCVLLVVQLVCCVVPQKYKYKYDDDSRVVSPVSNLVVNQVVCVVVQKGKDWDKDWDWDQDPNDTDIIIMIIMGMDGNDD/DAEAEFELPDALCVLLVVQLVCCVPPQKYKYKYADDSRVVSPVSNLVVNQVVCVVVQKGKDWDKDWDWDQDPNDTDIIIMIIMGMDGNDD